Protein AF-A0A820R0L6-F1 (afdb_monomer)

InterPro domains:
  IPR001129 Membrane-associated, eicosanoid/glutathione metabolism (MAPEG) protein [PF01124] (2-85)
  IPR023352 Membrane associated eicosanoid/glutathione metabolism-like domain superfamily [G3DSA:1.20.120.550] (1-89)
  IPR023352 Membrane associated eicosanoid/glutathione metabolism-like domain superfamily [SSF161084] (2-83)
  IPR040162 Microsomal glutathione S-transferase 1-like [PTHR10689] (2-87)

Organism: NCBI:txid433720

Secondary structure (DSSP, 8-state):
--HHHHHHHHHHHHHHHHHHHHHHHHHHHHHT---HHHHHHHHHHHHHHHHHHHHHHHS-PPTTHHHHHHHHHHHHHHHHHHHHHHHT--

Sequence (90 aa):
NDPDVERVRRNHLNDIENIVPFVLVGFFYVATNPNRDIAYWHFRIFFISRLIHTVCYQMPLPQPGRFLACAVGYLTTLSMALQVLFSTRP

Mean predicted aligned error: 5.13 Å

Solvent-accessible surface area (backbone atoms only — not comparable to full-atom values): 4965 Å² total; per-residue (Å²): 138,57,71,66,61,54,51,53,51,52,52,51,51,52,49,50,68,50,48,54,58,37,52,56,37,51,54,53,30,60,74,66,68,59,64,66,70,62,52,53,50,47,56,49,52,36,52,53,21,50,53,50,26,54,49,37,67,75,41,94,58,66,85,60,56,46,58,54,21,50,49,50,36,50,50,45,42,49,55,42,42,49,53,43,55,62,69,68,56,132

Foldseek 3Di:
DDVVVVLVVVLVVLVVVLVVLQVVLLVLLVVLVDDPVLNVVLVVQLVVLSVQLSVCSNDVDDPDSNVVSSVSSVVSSVVSNVVSVVSPDD

pLDDT: mean 86.21, std 6.76, range [57.28, 93.5]

Structure (mmCIF, N/CA/C/O backbone):
data_AF-A0A820R0L6-F1
#
_entry.id   AF-A0A820R0L6-F1
#
loop_
_atom_site.group_PDB
_atom_site.id
_atom_site.type_symbol
_atom_site.label_atom_id
_atom_site.label_alt_id
_atom_site.label_comp_id
_atom_site.label_asym_id
_atom_site.label_entity_id
_atom_site.label_seq_id
_atom_site.pdbx_PDB_ins_code
_atom_site.Cartn_x
_atom_site.Cartn_y
_atom_site.Cartn_z
_atom_site.occupancy
_atom_site.B_iso_or_equiv
_atom_site.auth_seq_id
_atom_site.auth_comp_id
_atom_site.auth_asym_id
_atom_site.auth_atom_id
_atom_site.pdbx_PDB_model_num
ATOM 1 N N . ASN A 1 1 ? 12.319 -14.513 -23.594 1.00 68.56 1 ASN A N 1
ATOM 2 C CA . ASN A 1 1 ? 12.656 -13.719 -22.394 1.00 68.56 1 ASN A CA 1
ATOM 3 C C . ASN A 1 1 ? 12.891 -12.288 -22.816 1.00 68.56 1 ASN A C 1
ATOM 5 O O . ASN A 1 1 ? 14.025 -11.914 -23.082 1.00 68.56 1 ASN A O 1
ATOM 9 N N . ASP A 1 2 ? 11.806 -11.535 -22.966 1.00 87.56 2 ASP A N 1
ATOM 10 C CA . ASP A 1 2 ? 11.877 -10.115 -23.293 1.00 87.56 2 ASP A CA 1
ATOM 11 C C . ASP A 1 2 ? 12.067 -9.320 -21.983 1.00 87.56 2 ASP A C 1
ATOM 13 O O . ASP A 1 2 ? 11.281 -9.509 -21.043 1.00 87.56 2 ASP A O 1
ATOM 17 N N . PRO A 1 3 ? 13.124 -8.497 -21.865 1.00 86.56 3 PRO A N 1
ATOM 18 C CA . PRO A 1 3 ? 13.408 -7.745 -20.647 1.00 86.56 3 PRO A CA 1
ATOM 19 C C . PRO A 1 3 ? 12.301 -6.746 -20.279 1.00 86.56 3 PRO A C 1
ATOM 21 O O . PRO A 1 3 ? 12.123 -6.464 -19.093 1.00 86.56 3 PRO A O 1
ATOM 24 N N . ASP A 1 4 ? 11.536 -6.237 -21.243 1.00 85.25 4 ASP A N 1
ATOM 25 C CA . ASP A 1 4 ? 10.456 -5.284 -20.991 1.00 85.25 4 ASP A CA 1
ATOM 26 C C . ASP A 1 4 ? 9.201 -5.979 -20.458 1.00 85.25 4 ASP A C 1
ATOM 28 O O . ASP A 1 4 ? 8.566 -5.482 -19.524 1.00 85.25 4 ASP A O 1
ATOM 32 N N . VAL A 1 5 ? 8.904 -7.187 -20.942 1.00 87.56 5 VAL A N 1
ATOM 33 C CA . VAL A 1 5 ? 7.829 -8.026 -20.380 1.00 87.56 5 VAL A CA 1
ATOM 34 C C . VAL A 1 5 ? 8.120 -8.364 -18.916 1.00 87.56 5 VAL A C 1
ATOM 36 O O . VAL A 1 5 ? 7.237 -8.283 -18.059 1.00 87.56 5 VAL A O 1
ATOM 39 N N . GLU A 1 6 ? 9.374 -8.687 -18.600 1.00 87.75 6 GLU A N 1
ATOM 40 C CA . GLU A 1 6 ? 9.793 -9.000 -17.233 1.00 87.75 6 GLU A CA 1
ATOM 41 C C . GLU A 1 6 ? 9.715 -7.779 -16.300 1.00 87.75 6 GLU A C 1
ATOM 43 O O . GLU A 1 6 ? 9.346 -7.917 -15.131 1.00 87.75 6 GLU A O 1
ATOM 48 N N . ARG A 1 7 ? 9.999 -6.572 -16.810 1.00 83.81 7 ARG A N 1
ATOM 49 C CA . ARG A 1 7 ? 9.808 -5.317 -16.063 1.00 83.81 7 ARG A CA 1
ATOM 50 C C . ARG A 1 7 ? 8.339 -5.103 -15.714 1.00 83.81 7 ARG A C 1
ATOM 52 O O . ARG A 1 7 ? 8.021 -4.885 -14.547 1.00 83.81 7 ARG A O 1
ATOM 59 N N . VAL A 1 8 ? 7.442 -5.226 -16.689 1.00 85.19 8 VAL A N 1
ATOM 60 C CA . VAL A 1 8 ? 5.998 -5.065 -16.458 1.00 85.19 8 VAL A CA 1
ATOM 61 C C . VAL A 1 8 ? 5.482 -6.117 -15.474 1.00 85.19 8 VAL A C 1
ATOM 63 O O . VAL A 1 8 ? 4.729 -5.784 -14.560 1.00 85.19 8 VAL A O 1
ATOM 66 N N . ARG A 1 9 ? 5.936 -7.372 -15.592 1.00 89.12 9 ARG A N 1
ATOM 67 C CA . ARG A 1 9 ? 5.581 -8.449 -14.656 1.00 89.12 9 ARG A CA 1
ATOM 68 C C . ARG A 1 9 ? 5.966 -8.105 -13.218 1.00 89.12 9 ARG A C 1
ATOM 70 O O . ARG A 1 9 ? 5.144 -8.241 -12.318 1.00 89.12 9 ARG A O 1
ATOM 77 N N . ARG A 1 10 ? 7.195 -7.640 -12.991 1.00 86.50 10 ARG A N 1
ATOM 78 C CA . ARG A 1 10 ? 7.677 -7.256 -11.653 1.00 86.50 10 ARG A CA 1
ATOM 79 C C . ARG A 1 10 ? 6.940 -6.045 -11.089 1.00 86.50 10 ARG A C 1
ATOM 81 O O . ARG A 1 10 ? 6.677 -6.016 -9.892 1.00 86.50 10 ARG A O 1
ATOM 88 N N . ASN A 1 11 ? 6.595 -5.075 -11.935 1.00 86.56 11 ASN A N 1
ATOM 89 C CA . ASN A 1 11 ? 5.787 -3.933 -11.520 1.00 86.56 11 ASN A CA 1
ATOM 90 C C . ASN A 1 11 ? 4.395 -4.382 -11.048 1.00 86.56 11 ASN A C 1
ATOM 92 O O . ASN A 1 11 ? 3.992 -4.043 -9.940 1.00 86.56 11 ASN A O 1
ATOM 96 N N . HIS A 1 12 ? 3.720 -5.237 -11.826 1.00 88.44 12 HIS A N 1
ATOM 97 C CA . HIS A 1 12 ? 2.425 -5.804 -11.438 1.00 88.44 12 HIS A CA 1
ATOM 98 C C . HIS A 1 12 ? 2.498 -6.636 -10.155 1.00 88.44 12 HIS A C 1
ATOM 100 O O . HIS A 1 12 ? 1.622 -6.516 -9.306 1.00 88.44 12 HIS A O 1
ATOM 106 N N . LEU A 1 13 ? 3.534 -7.465 -9.985 1.00 90.00 13 LEU A N 1
ATOM 107 C CA . LEU A 1 13 ? 3.707 -8.240 -8.753 1.00 90.00 13 LEU A CA 1
ATOM 108 C C . LEU A 1 13 ? 3.888 -7.325 -7.537 1.00 90.00 13 LEU A C 1
ATOM 110 O O . LEU A 1 13 ? 3.245 -7.542 -6.516 1.00 90.00 13 LEU A O 1
ATOM 114 N N . ASN A 1 14 ? 4.673 -6.253 -7.665 1.00 88.25 14 ASN A N 1
ATOM 115 C CA . ASN A 1 14 ? 4.821 -5.261 -6.603 1.00 88.25 14 ASN A CA 1
ATOM 116 C C . ASN A 1 14 ? 3.498 -4.522 -6.312 1.00 88.25 14 ASN A C 1
ATOM 118 O O . ASN A 1 14 ? 3.176 -4.279 -5.149 1.00 88.25 14 ASN A O 1
ATOM 122 N N . ASP A 1 15 ? 2.719 -4.179 -7.345 1.00 87.62 15 ASP A N 1
ATOM 123 C CA . ASP A 1 15 ? 1.364 -3.629 -7.182 1.00 87.62 15 ASP A CA 1
ATOM 124 C C . ASP A 1 15 ? 0.468 -4.588 -6.395 1.00 87.62 15 ASP A C 1
ATOM 126 O O . ASP A 1 15 ? -0.172 -4.157 -5.438 1.00 87.62 15 ASP A O 1
ATOM 130 N N . ILE A 1 16 ? 0.487 -5.884 -6.717 1.00 89.25 16 ILE A N 1
ATOM 131 C CA . ILE A 1 16 ? -0.288 -6.915 -6.012 1.00 89.25 16 ILE A CA 1
ATOM 132 C C . ILE A 1 16 ? 0.146 -7.035 -4.543 1.00 89.25 16 ILE A C 1
ATOM 134 O O . ILE A 1 16 ? -0.702 -7.024 -3.649 1.00 89.25 16 ILE A O 1
ATOM 138 N N . GLU A 1 17 ? 1.451 -7.094 -4.276 1.00 87.94 17 GLU A N 1
ATOM 139 C CA . GLU A 1 17 ? 2.005 -7.204 -2.919 1.00 87.94 17 GLU A CA 1
ATOM 140 C C . GLU A 1 17 ? 1.641 -6.013 -2.020 1.00 87.94 17 GLU A C 1
ATOM 142 O O . GLU A 1 17 ? 1.567 -6.169 -0.804 1.00 87.94 17 GLU A O 1
ATOM 147 N N . ASN A 1 18 ? 1.382 -4.833 -2.593 1.00 87.75 18 ASN A N 1
ATOM 148 C CA . ASN A 1 18 ? 0.998 -3.634 -1.843 1.00 87.75 18 ASN A CA 1
ATOM 149 C C . ASN A 1 18 ? -0.519 -3.423 -1.770 1.00 87.75 18 ASN A C 1
ATOM 151 O O . ASN A 1 18 ? -1.034 -3.003 -0.733 1.00 87.75 18 ASN A O 1
ATOM 155 N N . ILE A 1 19 ? -1.251 -3.704 -2.852 1.00 88.94 19 ILE A N 1
ATOM 156 C CA . ILE A 1 19 ? -2.696 -3.466 -2.909 1.00 88.94 19 ILE A CA 1
ATOM 157 C C . ILE A 1 19 ? -3.476 -4.468 -2.060 1.00 88.94 19 ILE A C 1
ATOM 159 O O . ILE A 1 19 ? -4.461 -4.086 -1.434 1.00 88.94 19 ILE A O 1
ATOM 163 N N . VAL A 1 20 ? -3.029 -5.727 -1.982 1.00 90.44 20 VAL A N 1
ATOM 164 C CA . VAL A 1 20 ? -3.723 -6.764 -1.205 1.00 90.44 20 VAL A CA 1
ATOM 165 C C . VAL A 1 20 ? -3.740 -6.418 0.294 1.00 90.44 20 VAL A C 1
ATOM 167 O O . VAL A 1 20 ? -4.834 -6.363 0.862 1.00 90.44 20 VAL A O 1
ATOM 170 N N . PRO A 1 21 ? -2.603 -6.089 0.946 1.00 90.25 21 PRO A N 1
ATOM 171 C CA . PRO A 1 21 ? -2.615 -5.610 2.327 1.00 90.25 21 PRO A CA 1
ATOM 172 C C . PRO A 1 21 ? -3.427 -4.326 2.508 1.00 90.25 21 PRO A C 1
ATOM 174 O O . PRO A 1 21 ? -4.172 -4.211 3.480 1.00 90.25 21 PRO A O 1
ATOM 177 N N . PHE A 1 22 ? -3.321 -3.376 1.573 1.00 91.38 22 PHE A N 1
ATOM 178 C CA . PHE A 1 22 ? -4.041 -2.107 1.654 1.00 91.38 22 PHE A CA 1
ATOM 179 C C . PHE A 1 22 ? -5.560 -2.293 1.638 1.00 91.38 22 PHE A C 1
ATOM 181 O O . PHE A 1 22 ? -6.254 -1.688 2.448 1.00 91.38 22 PHE A O 1
ATOM 188 N N . VAL A 1 23 ? -6.086 -3.144 0.753 1.00 91.94 23 VAL A N 1
ATOM 189 C CA . VAL A 1 23 ? -7.527 -3.423 0.668 1.00 91.94 23 VAL A CA 1
ATOM 190 C C . VAL A 1 23 ? -8.022 -4.122 1.932 1.00 91.94 23 VAL A C 1
ATOM 192 O O . VAL A 1 23 ? -9.058 -3.733 2.468 1.00 91.94 23 VAL A O 1
ATOM 195 N N . LEU A 1 24 ? -7.273 -5.103 2.446 1.00 92.75 24 LEU A N 1
ATOM 196 C CA . LEU A 1 24 ? -7.630 -5.803 3.684 1.00 92.75 24 LEU A CA 1
ATOM 197 C C . LEU A 1 24 ? -7.662 -4.845 4.880 1.00 92.75 24 LEU A C 1
ATOM 199 O O . LEU A 1 24 ? -8.662 -4.772 5.591 1.00 92.75 24 LEU A O 1
ATOM 203 N N . VAL A 1 25 ? -6.595 -4.070 5.083 1.00 92.50 25 VAL A N 1
ATOM 204 C CA . VAL A 1 25 ? -6.516 -3.096 6.180 1.00 92.50 25 VAL A CA 1
ATOM 205 C C . VAL A 1 25 ? -7.545 -1.982 6.001 1.00 92.50 25 VAL A C 1
ATOM 207 O O . VAL A 1 25 ? -8.196 -1.601 6.966 1.00 92.50 25 VAL A O 1
ATOM 210 N N . GLY A 1 26 ? -7.729 -1.479 4.780 1.00 90.38 26 GLY A N 1
ATOM 211 C CA . GLY A 1 26 ? -8.707 -0.443 4.457 1.00 90.38 26 GLY A CA 1
ATOM 212 C C . GLY A 1 26 ? -10.142 -0.885 4.742 1.00 90.38 26 GLY A C 1
ATOM 213 O O . GLY A 1 26 ? -10.928 -0.098 5.266 1.00 90.38 26 GLY A O 1
ATOM 214 N N . PHE A 1 27 ? -10.471 -2.152 4.479 1.00 91.69 27 PHE A N 1
ATOM 215 C CA . PHE A 1 27 ? -11.766 -2.734 4.831 1.00 91.69 27 PHE A CA 1
ATOM 216 C C . PHE A 1 27 ? -12.013 -2.697 6.346 1.00 91.69 27 PHE A C 1
ATOM 218 O O . PHE A 1 27 ? -13.036 -2.176 6.792 1.00 91.69 27 PHE A O 1
ATOM 225 N N . PHE A 1 28 ? -11.052 -3.170 7.148 1.00 90.75 28 PHE A N 1
ATOM 226 C CA . PHE A 1 28 ? -11.156 -3.098 8.609 1.00 90.75 28 PHE A CA 1
ATOM 227 C C . PHE A 1 28 ? -11.152 -1.656 9.125 1.00 90.75 28 PHE A C 1
ATOM 229 O O . PHE A 1 28 ? -11.874 -1.336 10.065 1.00 90.75 28 PHE A O 1
ATOM 236 N N . TYR A 1 29 ? -10.390 -0.766 8.490 1.00 89.38 29 TYR A N 1
ATOM 237 C CA . TYR A 1 29 ? -10.343 0.644 8.852 1.00 89.38 29 TYR A CA 1
ATOM 238 C C . TYR A 1 29 ? -11.706 1.310 8.679 1.00 89.38 29 TYR A C 1
ATOM 240 O O . TYR A 1 29 ? -12.180 1.948 9.611 1.00 89.38 29 TYR A O 1
ATOM 248 N N . VAL A 1 30 ? -12.402 1.092 7.561 1.00 89.25 30 VAL A N 1
ATOM 249 C CA . VAL A 1 30 ? -13.766 1.617 7.363 1.00 89.25 30 VAL A CA 1
ATOM 250 C C . VAL A 1 30 ? -14.747 1.053 8.400 1.00 89.25 30 VAL A C 1
ATOM 252 O O . VAL A 1 30 ? -15.610 1.790 8.879 1.00 89.25 30 VAL A O 1
ATOM 255 N N . ALA A 1 31 ? -14.584 -0.209 8.811 1.00 89.44 31 ALA A N 1
ATOM 256 C CA . ALA A 1 31 ? -15.415 -0.824 9.848 1.00 89.44 31 ALA A CA 1
ATOM 257 C C . ALA A 1 31 ? -15.251 -0.175 11.240 1.00 89.44 31 ALA A C 1
ATOM 259 O O . ALA A 1 31 ? -16.176 -0.237 12.045 1.00 89.44 31 ALA A O 1
ATOM 260 N N . THR A 1 32 ? -14.127 0.498 11.514 1.00 87.56 32 THR A N 1
ATOM 261 C CA . THR A 1 32 ? -13.902 1.245 12.773 1.00 87.56 32 THR A CA 1
ATOM 262 C C . THR A 1 32 ? -14.556 2.634 12.815 1.00 87.56 32 THR A C 1
ATOM 264 O O . THR A 1 32 ? -14.392 3.358 13.791 1.00 87.56 32 THR A O 1
ATOM 267 N N . ASN A 1 33 ? -15.321 3.008 11.780 1.00 85.75 33 ASN A N 1
ATOM 268 C CA . ASN A 1 33 ? -15.971 4.317 11.630 1.00 85.75 33 ASN A CA 1
ATOM 269 C C . ASN A 1 33 ? -15.021 5.516 11.890 1.00 85.75 33 ASN A C 1
ATOM 271 O O . ASN A 1 33 ? -15.263 6.336 12.782 1.00 85.75 33 ASN A O 1
ATOM 275 N N . PRO A 1 34 ? -13.910 5.612 11.136 1.00 87.75 34 PRO A N 1
ATOM 276 C CA . PRO A 1 34 ? -12.890 6.627 11.341 1.00 87.75 34 PRO A CA 1
ATOM 277 C C . PRO A 1 34 ? -13.384 8.003 10.887 1.00 87.75 34 PRO A C 1
ATOM 279 O O . PRO A 1 34 ? -14.387 8.139 10.182 1.00 87.75 34 PRO A O 1
ATOM 282 N N . ASN A 1 35 ? -12.628 9.050 11.224 1.00 89.19 35 ASN A N 1
ATOM 283 C CA . ASN A 1 35 ? -12.905 10.377 10.684 1.00 89.19 35 ASN A CA 1
ATOM 284 C C . ASN A 1 35 ? -12.838 10.349 9.144 1.00 89.19 35 ASN A C 1
ATOM 286 O O . ASN A 1 35 ? -11.812 10.000 8.551 1.00 89.19 35 ASN A O 1
ATOM 290 N N . ARG A 1 36 ? -13.944 10.748 8.509 1.00 87.50 36 ARG A N 1
ATOM 291 C CA . ARG A 1 36 ? -14.157 10.721 7.058 1.00 87.50 36 ARG A CA 1
ATOM 292 C C . ARG A 1 36 ? -13.035 11.408 6.279 1.00 87.50 36 ARG A C 1
ATOM 294 O O . ARG A 1 36 ? -12.556 10.855 5.290 1.00 87.50 36 ARG A O 1
ATOM 301 N N . ASP A 1 37 ? -12.601 12.582 6.728 1.00 90.75 37 ASP A N 1
ATOM 302 C CA . ASP A 1 37 ? -11.594 13.366 6.006 1.00 90.75 37 ASP A CA 1
ATOM 303 C C . ASP A 1 37 ? -10.225 12.682 6.040 1.00 90.75 37 ASP A C 1
ATOM 305 O O . ASP A 1 37 ? -9.531 12.602 5.025 1.00 90.75 37 ASP A O 1
ATOM 309 N N . ILE A 1 38 ? -9.868 12.113 7.194 1.00 88.25 38 ILE A N 1
ATOM 310 C CA . ILE A 1 38 ? -8.623 11.363 7.375 1.00 88.25 38 ILE A CA 1
ATOM 311 C C . ILE A 1 38 ? -8.638 10.114 6.491 1.00 88.25 38 ILE A C 1
ATOM 313 O O . ILE A 1 38 ? -7.649 9.844 5.806 1.00 88.25 38 ILE A O 1
ATOM 317 N N . ALA A 1 39 ? -9.758 9.390 6.446 1.00 89.44 39 ALA A N 1
ATOM 318 C CA . ALA A 1 39 ? -9.907 8.221 5.589 1.00 89.44 39 ALA A CA 1
ATOM 319 C C . ALA A 1 39 ? -9.707 8.572 4.108 1.00 89.44 39 ALA A C 1
ATOM 321 O O . ALA A 1 39 ? -8.901 7.931 3.432 1.00 89.44 39 ALA A O 1
ATOM 32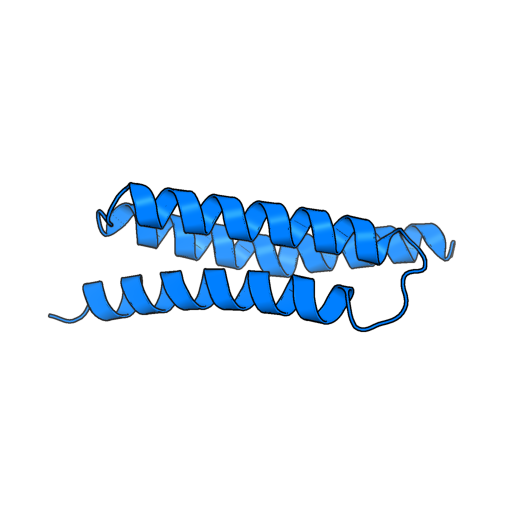2 N N . TYR A 1 40 ? -10.349 9.636 3.608 1.00 92.44 40 TYR A N 1
ATOM 323 C CA . TYR A 1 40 ? -10.159 10.075 2.223 1.00 92.44 40 TYR A CA 1
ATOM 324 C C . TYR A 1 40 ? -8.704 10.399 1.896 1.00 92.44 40 TYR A C 1
ATOM 326 O O . TYR A 1 40 ? -8.225 10.033 0.820 1.00 92.44 40 TYR A O 1
ATOM 334 N N . TRP A 1 41 ? -7.986 11.051 2.810 1.00 91.88 41 TRP A N 1
ATOM 335 C CA . TRP A 1 41 ? -6.570 11.338 2.604 1.00 91.88 41 TRP A CA 1
ATOM 336 C C . TRP A 1 41 ? -5.714 10.072 2.548 1.00 91.88 41 TRP A C 1
ATOM 338 O O . TRP A 1 41 ? -4.858 9.987 1.671 1.00 91.88 41 TRP A O 1
ATOM 348 N N . HIS A 1 42 ? -5.972 9.059 3.380 1.00 90.25 42 HIS A N 1
ATOM 349 C CA . HIS A 1 42 ? -5.238 7.788 3.314 1.00 90.25 42 HIS A CA 1
ATOM 350 C C . HIS A 1 42 ? -5.427 7.091 1.958 1.00 90.25 42 HIS A C 1
ATOM 352 O O . HIS A 1 42 ? -4.441 6.704 1.327 1.00 90.25 42 HIS A O 1
ATOM 358 N N . PHE A 1 43 ? -6.668 7.016 1.459 1.00 90.62 43 PHE A N 1
ATOM 359 C CA . PHE A 1 43 ? -6.953 6.443 0.138 1.00 90.62 43 PHE A CA 1
ATOM 360 C C . PHE A 1 43 ? -6.292 7.231 -1.001 1.00 90.62 43 PHE A C 1
ATOM 362 O O . PHE A 1 43 ? -5.702 6.639 -1.906 1.00 90.62 43 PHE A O 1
ATOM 369 N N . ARG A 1 44 ? -6.335 8.568 -0.944 1.00 93.50 44 ARG A N 1
ATOM 370 C CA . ARG A 1 44 ? -5.716 9.438 -1.958 1.00 93.50 44 ARG A CA 1
ATOM 371 C C . ARG A 1 44 ? -4.195 9.322 -1.974 1.00 93.50 44 ARG A C 1
ATOM 373 O O . ARG A 1 44 ? -3.615 9.207 -3.050 1.00 93.50 44 ARG A O 1
ATOM 380 N N . ILE A 1 45 ? -3.550 9.344 -0.807 1.00 92.31 45 ILE A N 1
ATOM 381 C CA . ILE A 1 45 ? -2.086 9.264 -0.705 1.00 92.31 45 ILE A CA 1
ATOM 382 C C . ILE A 1 45 ? -1.598 7.904 -1.205 1.00 92.31 45 ILE A C 1
ATOM 384 O O . ILE A 1 45 ? -0.641 7.861 -1.975 1.00 92.31 45 ILE A O 1
ATOM 388 N N . PHE A 1 46 ? -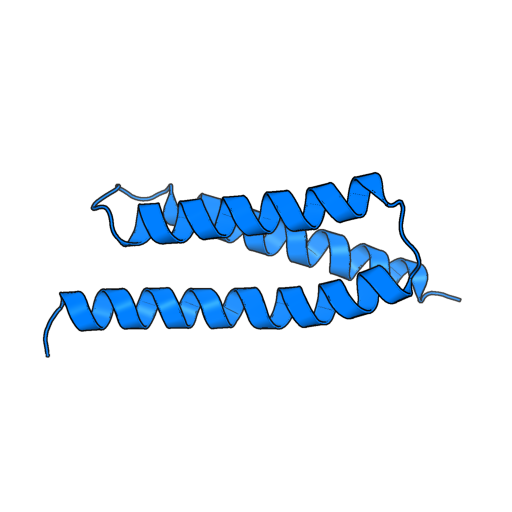2.273 6.811 -0.835 1.00 91.88 46 PHE A N 1
ATOM 389 C CA . PHE A 1 46 ? -1.931 5.482 -1.340 1.00 91.88 46 PHE A CA 1
ATOM 390 C C . PHE A 1 46 ? -2.048 5.410 -2.868 1.00 91.88 46 PHE A C 1
ATOM 392 O O . PHE A 1 46 ? -1.119 4.965 -3.539 1.00 91.88 46 PHE A O 1
ATOM 399 N N . PHE A 1 47 ? -3.145 5.922 -3.434 1.00 91.19 47 PHE A N 1
ATOM 400 C CA . PHE A 1 47 ? -3.344 5.952 -4.883 1.00 91.19 47 PHE A CA 1
ATOM 401 C C . PHE A 1 47 ? -2.249 6.746 -5.611 1.00 91.19 47 PHE A C 1
ATOM 403 O O . PHE A 1 47 ? -1.650 6.247 -6.563 1.00 91.19 47 PHE A O 1
ATOM 410 N N . ILE A 1 48 ? -1.932 7.954 -5.135 1.00 92.06 48 ILE A N 1
ATOM 411 C CA . ILE A 1 48 ? -0.872 8.793 -5.715 1.00 92.06 48 ILE A CA 1
ATOM 412 C C . ILE A 1 48 ? 0.496 8.106 -5.592 1.00 92.06 48 ILE A C 1
ATOM 414 O O . ILE A 1 48 ? 1.270 8.105 -6.546 1.00 92.06 48 ILE A O 1
ATOM 418 N N . SER A 1 49 ? 0.784 7.477 -4.450 1.00 90.31 49 SER A N 1
ATOM 419 C CA . SER A 1 49 ? 2.008 6.698 -4.235 1.00 90.31 49 SER A CA 1
ATOM 420 C C . SER A 1 49 ? 2.146 5.561 -5.253 1.00 90.31 49 SER A C 1
ATOM 422 O O . SER A 1 49 ? 3.220 5.420 -5.844 1.00 90.31 49 SER A O 1
ATOM 424 N N . ARG A 1 50 ? 1.073 4.803 -5.532 1.00 88.94 50 ARG A N 1
ATOM 425 C CA . ARG A 1 50 ? 1.101 3.750 -6.562 1.00 88.94 50 ARG A CA 1
ATOM 426 C C . ARG A 1 50 ? 1.307 4.325 -7.956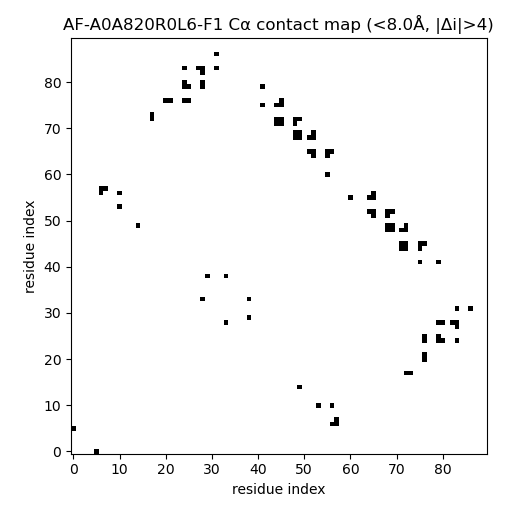 1.00 88.94 50 ARG A C 1
ATOM 428 O O . ARG A 1 50 ? 2.175 3.831 -8.663 1.00 88.94 50 ARG A O 1
ATOM 435 N N . LEU A 1 51 ? 0.615 5.407 -8.320 1.00 88.56 51 LEU A N 1
ATOM 436 C CA . LEU A 1 51 ? 0.824 6.060 -9.618 1.00 88.56 51 LEU A CA 1
ATOM 437 C C . LEU A 1 51 ? 2.282 6.490 -9.815 1.00 88.56 51 LEU A C 1
ATOM 439 O O . LEU A 1 51 ? 2.877 6.202 -10.854 1.00 88.56 51 LEU A O 1
ATOM 443 N N . ILE A 1 52 ? 2.879 7.134 -8.808 1.00 87.25 52 ILE A N 1
ATOM 444 C CA . ILE A 1 52 ? 4.288 7.539 -8.854 1.00 87.25 52 ILE A CA 1
ATOM 445 C C . ILE A 1 52 ? 5.190 6.305 -8.950 1.00 87.25 52 ILE A C 1
ATOM 447 O O . ILE A 1 52 ? 6.125 6.310 -9.748 1.00 87.25 52 ILE A O 1
ATOM 451 N N . HIS A 1 53 ? 4.905 5.233 -8.204 1.00 86.75 53 HIS A N 1
ATOM 452 C CA . HIS A 1 53 ? 5.667 3.987 -8.288 1.00 86.75 53 HIS A CA 1
ATOM 453 C C . HIS A 1 53 ? 5.644 3.405 -9.708 1.00 86.75 53 HIS A C 1
ATOM 455 O O . HIS A 1 53 ? 6.710 3.139 -10.265 1.00 86.75 53 HIS A O 1
ATOM 461 N N . THR A 1 54 ? 4.464 3.274 -10.323 1.00 84.81 54 THR A N 1
ATOM 462 C CA . THR A 1 54 ? 4.301 2.751 -11.688 1.00 84.81 54 THR A CA 1
ATOM 463 C C . THR A 1 54 ? 5.059 3.614 -12.705 1.00 84.81 54 THR A C 1
ATOM 465 O O . THR A 1 54 ? 5.784 3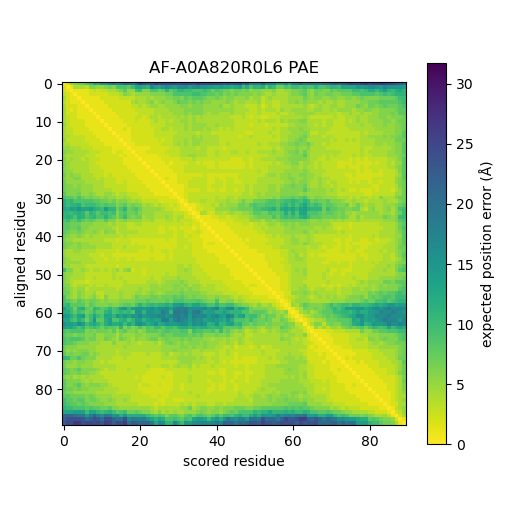.081 -13.547 1.00 84.81 54 THR A O 1
ATOM 468 N N . VAL A 1 55 ? 4.970 4.947 -12.596 1.00 85.56 55 VAL A N 1
ATOM 469 C CA . VAL A 1 55 ? 5.696 5.885 -13.473 1.00 85.56 55 VAL A CA 1
ATOM 470 C C . VAL A 1 55 ? 7.211 5.771 -13.277 1.00 85.56 55 VAL A C 1
ATOM 472 O O . VAL A 1 55 ? 7.947 5.648 -14.255 1.00 85.56 55 VAL A O 1
ATOM 475 N N . CYS A 1 56 ? 7.695 5.737 -12.032 1.00 84.38 56 CYS A N 1
ATOM 476 C CA . CYS A 1 56 ? 9.114 5.553 -11.718 1.00 84.38 56 CYS A CA 1
ATOM 477 C C . CYS A 1 56 ? 9.652 4.181 -12.143 1.00 84.38 56 CYS A C 1
ATOM 479 O O . CYS A 1 56 ? 10.859 4.042 -12.362 1.00 84.38 56 CYS A O 1
ATOM 481 N N . TYR A 1 57 ? 8.800 3.157 -12.210 1.00 77.69 57 TYR A N 1
ATOM 482 C CA . TYR A 1 57 ? 9.181 1.825 -12.663 1.00 77.69 57 TYR A CA 1
ATOM 483 C C . TYR A 1 57 ? 9.357 1.785 -14.184 1.00 77.69 57 TYR A C 1
ATOM 485 O O . TYR A 1 57 ? 10.353 1.242 -14.667 1.00 77.69 57 TYR A O 1
ATOM 493 N N . GLN A 1 58 ? 8.418 2.389 -14.918 1.00 78.69 58 GLN A N 1
ATOM 494 C CA . GLN A 1 58 ? 8.401 2.364 -16.380 1.00 78.69 58 GLN A CA 1
ATOM 495 C C . GLN A 1 58 ? 9.372 3.369 -17.007 1.00 78.69 58 GLN A C 1
ATOM 497 O O . GLN A 1 58 ? 9.955 3.097 -18.055 1.00 78.69 58 GLN A O 1
ATOM 502 N N . MET A 1 59 ? 9.582 4.519 -16.367 1.00 80.06 59 MET A N 1
ATOM 503 C CA . MET A 1 59 ? 10.613 5.465 -16.781 1.00 80.06 59 MET A CA 1
ATOM 504 C C . MET A 1 59 ? 11.985 5.039 -16.231 1.00 80.06 59 MET A C 1
ATOM 506 O O . MET A 1 59 ? 12.069 4.521 -15.110 1.00 80.06 59 MET A O 1
ATOM 510 N N . PRO A 1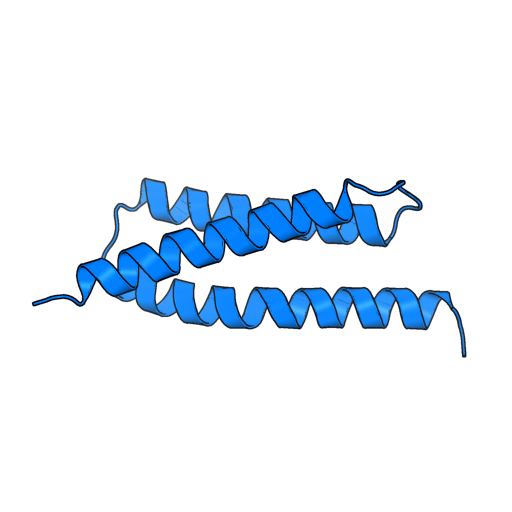 60 ? 13.089 5.288 -16.962 1.00 70.62 60 PRO A N 1
ATOM 511 C CA . PRO A 1 60 ? 14.453 5.041 -16.493 1.00 70.62 60 PRO A CA 1
ATOM 512 C C . PRO A 1 60 ? 14.890 6.101 -15.462 1.00 70.62 60 PRO A C 1
ATOM 514 O O . PRO A 1 60 ? 15.958 6.697 -15.569 1.00 70.62 60 PRO A O 1
ATOM 517 N N . LEU A 1 61 ? 14.042 6.375 -14.468 1.00 73.12 61 LEU A N 1
ATOM 518 C CA . LEU A 1 61 ? 14.352 7.268 -13.361 1.00 73.12 61 LEU A CA 1
ATOM 519 C C . LEU A 1 61 ? 15.384 6.591 -12.445 1.00 73.12 61 LEU A C 1
ATOM 521 O O . LEU A 1 61 ? 15.184 5.432 -12.057 1.00 73.12 61 LEU A O 1
ATOM 525 N N . PRO A 1 62 ? 16.473 7.288 -12.073 1.00 74.81 62 PRO A N 1
ATOM 526 C CA . PRO A 1 62 ? 17.424 6.762 -11.110 1.00 74.81 62 PRO A CA 1
ATOM 527 C C . PRO A 1 62 ? 16.728 6.509 -9.765 1.00 74.81 62 PRO A C 1
ATOM 529 O O . PRO A 1 62 ? 15.802 7.222 -9.362 1.00 74.81 62 PRO A O 1
ATOM 532 N N . GLN A 1 63 ? 17.182 5.479 -9.047 1.00 72.38 63 GLN A N 1
ATOM 533 C CA . GLN A 1 63 ? 16.873 5.341 -7.620 1.00 72.38 63 GLN A CA 1
ATOM 534 C C . GLN A 1 63 ? 17.262 6.670 -6.939 1.00 72.38 63 GLN A C 1
ATOM 536 O O . GLN A 1 63 ? 18.329 7.191 -7.261 1.00 72.38 63 GLN A O 1
ATOM 541 N N . PRO A 1 64 ? 16.404 7.281 -6.097 1.00 75.50 64 PRO A N 1
ATOM 542 C CA . PRO A 1 64 ? 15.588 6.628 -5.068 1.00 75.50 64 PRO A CA 1
ATOM 543 C C . PRO A 1 64 ? 14.060 6.720 -5.252 1.00 75.50 64 PRO A C 1
ATOM 545 O O . PRO A 1 64 ? 13.323 6.290 -4.365 1.00 75.50 64 PRO A O 1
ATOM 548 N N . GLY A 1 65 ? 13.555 7.253 -6.372 1.00 76.44 65 GLY A N 1
ATOM 549 C CA . GLY A 1 65 ? 12.118 7.551 -6.535 1.00 76.44 65 GLY A CA 1
ATOM 550 C C . GLY A 1 65 ? 11.188 6.350 -6.297 1.00 76.44 65 GLY A C 1
ATOM 551 O O . GLY A 1 65 ? 10.162 6.473 -5.633 1.00 76.44 65 GLY A O 1
ATOM 552 N N . ARG A 1 66 ? 11.605 5.157 -6.741 1.00 76.88 66 ARG A N 1
ATOM 553 C CA . ARG A 1 66 ? 10.872 3.893 -6.531 1.00 76.88 66 ARG A CA 1
ATOM 554 C C . ARG A 1 66 ? 10.764 3.516 -5.053 1.00 76.88 66 ARG A C 1
ATOM 556 O O . ARG A 1 66 ? 9.700 3.113 -4.597 1.00 76.88 66 ARG A O 1
ATOM 563 N N . PHE A 1 67 ? 11.861 3.667 -4.309 1.00 81.50 67 PHE A N 1
ATOM 564 C CA . PHE A 1 67 ? 11.902 3.347 -2.884 1.00 81.50 67 PHE A CA 1
ATOM 565 C C . PHE A 1 67 ? 11.017 4.301 -2.084 1.00 81.50 67 PHE A C 1
ATOM 567 O O . PHE A 1 67 ? 10.232 3.850 -1.258 1.00 81.50 67 PHE A O 1
ATOM 574 N N . LEU A 1 68 ? 11.091 5.603 -2.375 1.00 81.81 68 LEU A N 1
ATOM 575 C CA . LEU A 1 68 ? 10.258 6.606 -1.713 1.00 81.81 68 LEU A CA 1
ATOM 576 C C . LEU A 1 68 ? 8.768 6.364 -1.984 1.00 81.81 68 LEU A C 1
ATOM 578 O O . LEU A 1 68 ? 7.970 6.387 -1.050 1.00 81.81 68 LEU A O 1
ATOM 582 N N . ALA A 1 69 ? 8.398 6.063 -3.232 1.00 82.44 69 ALA A N 1
ATOM 583 C CA . ALA A 1 69 ? 7.017 5.749 -3.584 1.00 82.44 69 ALA A CA 1
ATOM 584 C C . ALA A 1 69 ? 6.506 4.503 -2.839 1.00 82.44 69 ALA A C 1
ATOM 586 O O . ALA A 1 69 ? 5.429 4.562 -2.245 1.00 82.44 69 ALA A O 1
ATOM 587 N N . CYS A 1 70 ? 7.295 3.422 -2.783 1.00 83.31 70 CYS A N 1
ATOM 588 C CA . CYS A 1 70 ? 6.973 2.237 -1.980 1.00 83.31 70 CYS A CA 1
ATOM 589 C C . CYS A 1 70 ? 6.847 2.561 -0.488 1.00 83.31 70 CYS A C 1
ATOM 591 O O . CYS A 1 70 ? 5.877 2.154 0.146 1.00 83.31 70 CYS A O 1
ATOM 593 N N . ALA A 1 71 ? 7.795 3.312 0.076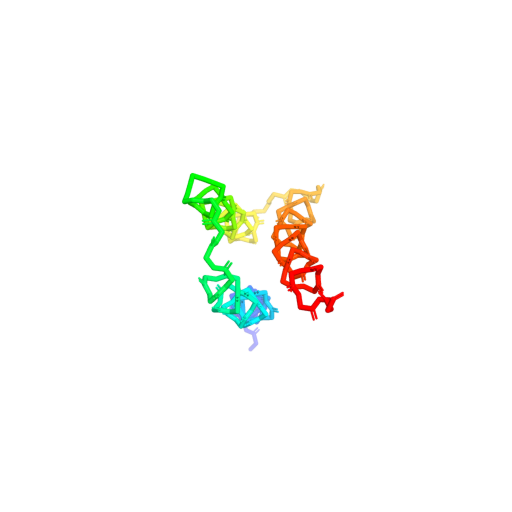 1.00 87.25 71 ALA A N 1
ATOM 594 C CA . ALA A 1 71 ? 7.800 3.658 1.493 1.00 87.25 71 ALA A CA 1
ATOM 595 C C . ALA A 1 71 ? 6.525 4.414 1.892 1.00 87.25 71 ALA A C 1
ATOM 597 O O . ALA A 1 71 ? 5.910 4.078 2.899 1.00 87.25 71 ALA A O 1
ATOM 598 N N . VAL A 1 72 ? 6.068 5.369 1.077 1.00 89.44 72 VAL A N 1
ATOM 599 C CA . VAL A 1 72 ? 4.807 6.092 1.323 1.00 89.44 72 VAL A CA 1
ATOM 600 C C . VAL A 1 72 ? 3.593 5.149 1.288 1.00 89.44 72 VAL A C 1
ATOM 602 O O . VAL A 1 72 ? 2.709 5.248 2.144 1.00 89.44 72 VAL A O 1
ATOM 605 N N . GLY A 1 73 ? 3.553 4.197 0.351 1.00 87.88 73 GLY A N 1
ATOM 606 C CA . GLY A 1 73 ? 2.484 3.192 0.270 1.00 87.88 73 GLY A CA 1
ATOM 607 C C . GLY A 1 73 ? 2.442 2.266 1.494 1.00 87.88 73 GLY A C 1
ATOM 608 O O . GLY A 1 7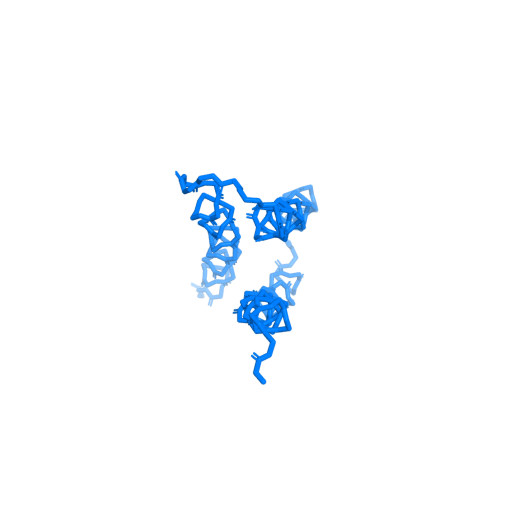3 ? 1.376 2.012 2.061 1.00 87.88 73 GLY A O 1
ATOM 609 N N . TYR A 1 74 ? 3.607 1.829 1.976 1.00 88.75 74 TYR A N 1
ATOM 610 C CA . TYR A 1 74 ? 3.695 1.040 3.206 1.00 88.75 74 TYR A CA 1
ATOM 611 C C . TYR A 1 74 ? 3.335 1.857 4.448 1.00 88.75 74 TYR A C 1
ATOM 613 O O . TYR A 1 74 ? 2.600 1.364 5.299 1.00 88.75 74 TYR A O 1
ATOM 621 N N . LEU A 1 75 ? 3.789 3.109 4.550 1.00 91.81 75 LEU A N 1
ATOM 622 C CA . LEU A 1 75 ? 3.496 3.983 5.691 1.00 91.81 75 LEU A CA 1
ATOM 623 C C . LEU A 1 75 ? 2.000 4.286 5.821 1.00 91.81 75 LEU A C 1
ATOM 625 O O . LEU A 1 75 ? 1.466 4.267 6.928 1.00 91.81 75 LEU A O 1
ATOM 629 N N . THR A 1 76 ? 1.306 4.521 4.705 1.00 90.31 76 THR A N 1
ATOM 630 C CA . THR A 1 76 ? -0.154 4.725 4.718 1.00 90.31 76 THR A CA 1
ATOM 631 C C . THR A 1 76 ? -0.897 3.474 5.177 1.00 90.31 76 THR A C 1
ATOM 633 O O . THR A 1 76 ? -1.778 3.565 6.032 1.00 90.31 76 THR A O 1
ATOM 636 N N . THR A 1 77 ? -0.499 2.301 4.680 1.00 91.19 77 THR A N 1
ATOM 637 C CA . THR A 1 77 ? -1.075 1.013 5.098 1.00 91.19 77 THR A CA 1
ATOM 638 C C . THR A 1 77 ? -0.806 0.731 6.579 1.00 91.19 77 THR A C 1
ATOM 640 O O . THR A 1 77 ? -1.717 0.345 7.309 1.00 91.19 77 THR A O 1
ATOM 643 N N . LEU A 1 78 ? 0.417 0.994 7.054 1.00 92.12 78 LEU A N 1
ATOM 644 C CA . LEU A 1 78 ? 0.807 0.846 8.457 1.00 92.12 78 LEU A CA 1
ATOM 645 C C . LEU A 1 78 ? 0.002 1.783 9.369 1.00 92.12 78 LEU A C 1
ATOM 647 O O . LEU A 1 78 ? -0.485 1.351 10.408 1.00 92.12 78 LEU A O 1
ATOM 651 N N . SER A 1 79 ? -0.177 3.047 8.972 1.00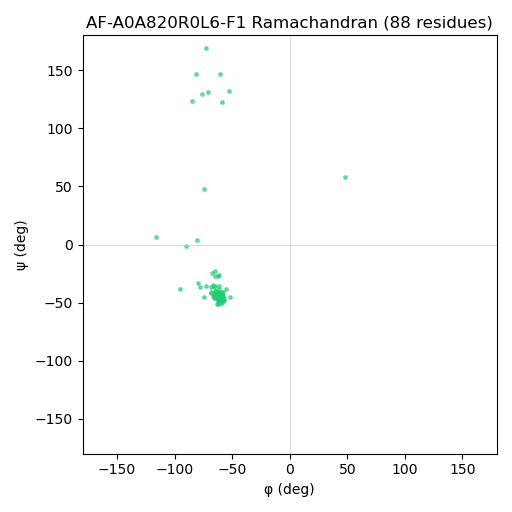 91.75 79 SER A N 1
ATOM 652 C CA . SER A 1 79 ? -0.970 4.031 9.722 1.00 91.75 79 SER A CA 1
ATOM 653 C C . SER A 1 79 ? -2.408 3.554 9.943 1.00 91.75 79 SER A C 1
ATOM 655 O O . SER A 1 79 ? -2.902 3.584 11.073 1.00 91.75 79 SER A O 1
ATOM 657 N N . MET A 1 80 ? -3.071 3.060 8.891 1.00 90.75 80 MET A N 1
ATOM 658 C CA . MET A 1 80 ? -4.427 2.511 9.011 1.00 90.75 80 MET A CA 1
ATOM 659 C C . MET A 1 80 ? -4.45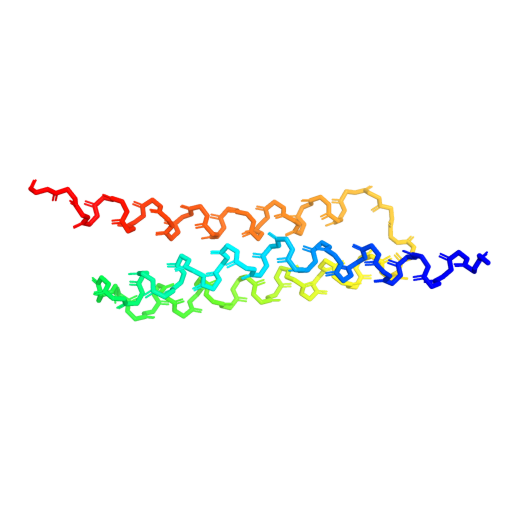0 1.246 9.875 1.00 90.75 80 MET A C 1
ATOM 661 O O . MET A 1 80 ? -5.320 1.109 10.732 1.00 90.75 80 MET A O 1
ATOM 665 N N . ALA A 1 81 ? -3.478 0.346 9.701 1.00 90.94 81 ALA A N 1
ATOM 666 C CA . ALA A 1 81 ? -3.394 -0.894 10.471 1.00 90.94 81 ALA A CA 1
ATOM 667 C C . ALA A 1 81 ? -3.221 -0.626 11.972 1.00 90.94 81 ALA A C 1
ATOM 669 O O . ALA A 1 81 ? -3.878 -1.261 12.797 1.00 90.94 81 ALA A O 1
ATOM 670 N N . LEU A 1 82 ? -2.381 0.349 12.332 1.00 90.44 82 LEU A N 1
ATOM 671 C CA . LEU A 1 82 ? -2.216 0.783 13.715 1.00 90.44 82 LEU A CA 1
ATOM 672 C C . LEU A 1 82 ? -3.529 1.337 14.272 1.00 90.44 82 LEU A C 1
ATOM 674 O O . LEU A 1 82 ? -3.936 0.918 15.351 1.00 90.44 82 LEU A O 1
ATOM 678 N N . GLN A 1 83 ? -4.226 2.213 13.541 1.00 87.94 83 GLN A N 1
ATOM 679 C CA . GLN A 1 83 ? -5.515 2.760 13.985 1.00 87.94 83 GLN A CA 1
ATOM 680 C C . GLN A 1 83 ? -6.561 1.662 14.232 1.00 87.94 83 GLN A C 1
ATOM 682 O O . GLN A 1 83 ? -7.224 1.681 15.267 1.00 87.94 83 GLN A O 1
ATOM 687 N N . VAL A 1 84 ? -6.647 0.660 13.350 1.00 89.25 84 VAL A N 1
ATOM 688 C CA . VAL A 1 84 ? -7.512 -0.517 13.548 1.00 89.25 84 VAL A CA 1
ATOM 689 C C . VAL A 1 84 ? -7.128 -1.283 14.816 1.00 89.25 84 VAL A C 1
ATOM 691 O O . VAL A 1 84 ? -7.992 -1.618 15.630 1.00 89.25 84 VAL A O 1
ATOM 694 N N . LEU A 1 85 ? -5.831 -1.524 15.025 1.00 88.12 85 LEU A N 1
ATOM 695 C CA . LEU A 1 85 ? -5.336 -2.268 16.182 1.00 88.12 85 LEU A CA 1
ATOM 696 C C . LEU A 1 85 ? -5.618 -1.535 17.500 1.00 88.12 85 LEU A C 1
ATOM 698 O O . LEU A 1 85 ? -6.021 -2.165 18.474 1.00 88.12 85 LEU A O 1
ATOM 702 N N . PHE A 1 86 ? -5.422 -0.214 17.537 1.00 87.00 86 PHE A N 1
ATOM 703 C CA . PHE A 1 86 ? -5.732 0.607 18.709 1.00 87.00 86 PHE A CA 1
ATOM 704 C C . PHE A 1 86 ? -7.240 0.697 18.963 1.00 87.00 86 PHE A C 1
ATOM 706 O O . PHE A 1 86 ? -7.643 0.654 20.119 1.00 87.00 86 PHE A O 1
ATOM 713 N N . SER A 1 87 ? -8.066 0.749 17.913 1.00 82.81 87 SER A N 1
ATOM 714 C CA . SER A 1 87 ? -9.529 0.746 18.042 1.00 82.81 87 SER A CA 1
ATOM 715 C C . SER A 1 87 ? -10.090 -0.578 18.568 1.00 82.81 87 SER A C 1
ATOM 717 O O . SER A 1 87 ? -11.191 -0.590 19.107 1.00 82.81 87 SER A O 1
ATOM 719 N N . THR A 1 88 ? -9.372 -1.688 18.381 1.00 75.94 88 THR A N 1
ATOM 720 C CA . THR A 1 88 ? -9.801 -3.030 18.818 1.00 75.94 88 THR A CA 1
ATOM 721 C C . THR A 1 88 ? -9.338 -3.359 20.245 1.00 75.94 88 THR A C 1
ATOM 723 O O . THR A 1 88 ? -9.620 -4.444 20.752 1.00 75.94 88 THR A O 1
ATOM 726 N N . ARG A 1 89 ? -8.607 -2.456 20.918 1.00 61.16 89 ARG A N 1
ATOM 727 C CA . ARG A 1 89 ? -8.259 -2.659 22.331 1.00 61.16 89 ARG A CA 1
ATOM 728 C C . ARG A 1 89 ? -9.486 -2.364 23.214 1.00 61.16 89 ARG A C 1
ATOM 730 O O . ARG A 1 89 ? -10.095 -1.318 23.000 1.00 61.16 89 ARG A O 1
ATOM 737 N N . PRO A 1 90 ? -9.857 -3.279 24.133 1.00 57.28 90 PRO A N 1
ATOM 738 C CA . PRO A 1 90 ? -11.007 -3.113 25.023 1.00 57.28 90 PRO A CA 1
ATOM 739 C C . PRO A 1 90 ? -10.816 -1.977 26.032 1.00 57.28 90 PRO A C 1
ATOM 741 O O . PRO A 1 90 ? -9.646 -1.675 26.372 1.00 57.28 90 PRO A O 1
#

Nearest PDB structures (foldseek):
  4bpm-assembly1_A  TM=9.419E-01  e=3.446E-05  Homo sapiens
  5bqg-assembly1_A  TM=9.574E-01  e=1.184E-04  Homo sapiens
  3dww-assembly1_C  TM=8.335E-01  e=1.412E-04  Homo sapiens

Radius of gyration: 15.11 Å; Cα contacts (8 Å, |Δi|>4): 53; chains: 1; bounding box: 33×27×48 Å